Protein AF-A0A8T6EK63-F1 (afdb_monomer_lite)

Foldseek 3Di:
DLLVLLCLLLCQLAVVPDPDCSLVVSVVVSCVVQVVVQKDFQDDPVRSVVLSVCSNVVVQDSVNSSVVSVVGIDGHPPPPPPDPVPPPPPPDPDDDDDDDDDDDDDDDDDDDDDDDDDDDDDDDD

Structure (mmCIF, N/CA/C/O backbone):
data_AF-A0A8T6EK63-F1
#
_entry.id   AF-A0A8T6EK63-F1
#
loop_
_atom_site.group_PDB
_atom_site.id
_atom_site.type_symbol
_atom_site.label_atom_id
_atom_site.label_alt_id
_atom_site.label_comp_id
_atom_site.label_asym_id
_atom_site.label_entity_id
_atom_site.label_seq_id
_atom_site.pdbx_PDB_ins_code
_atom_site.Cartn_x
_atom_site.Cartn_y
_atom_site.Cartn_z
_atom_site.occupancy
_atom_site.B_iso_or_equiv
_atom_site.auth_seq_id
_atom_site.auth_comp_id
_atom_site.auth_asym_id
_atom_site.auth_atom_id
_atom_site.pdbx_PDB_model_num
ATOM 1 N N . MET A 1 1 ? -12.609 0.024 -1.777 1.00 88.75 1 MET A N 1
ATOM 2 C CA . MET A 1 1 ? -11.531 0.658 -0.989 1.00 88.75 1 MET A CA 1
ATOM 3 C C . MET A 1 1 ? -10.233 -0.141 -1.031 1.00 88.75 1 MET A C 1
ATOM 5 O O . MET A 1 1 ? -9.265 0.346 -1.600 1.00 88.75 1 MET A O 1
ATOM 9 N N . PHE A 1 2 ? -10.198 -1.368 -0.499 1.00 93.25 2 PHE A N 1
ATOM 10 C CA . PHE A 1 2 ? -8.983 -2.205 -0.485 1.00 93.25 2 PHE A CA 1
ATOM 11 C C . PHE A 1 2 ? -8.427 -2.470 -1.892 1.00 93.25 2 PHE A C 1
ATOM 13 O O . PHE A 1 2 ? -7.243 -2.269 -2.137 1.00 93.25 2 PHE A O 1
ATOM 20 N N . GLU A 1 3 ? -9.305 -2.804 -2.841 1.00 95.62 3 GLU A N 1
ATOM 21 C CA . GLU A 1 3 ? -8.952 -2.977 -4.258 1.00 95.62 3 GLU A CA 1
ATOM 22 C C . GLU A 1 3 ? -8.397 -1.702 -4.899 1.00 95.62 3 GLU A C 1
ATOM 24 O O . GLU A 1 3 ? -7.460 -1.768 -5.685 1.00 95.62 3 GLU A O 1
ATOM 29 N N . GLN A 1 4 ? -8.920 -0.529 -4.525 1.00 94.56 4 GLN A N 1
ATOM 30 C CA . GLN A 1 4 ? -8.432 0.757 -5.036 1.00 94.56 4 GLN A CA 1
ATOM 31 C C . GLN A 1 4 ? -7.017 1.046 -4.522 1.00 94.56 4 GLN A C 1
ATOM 33 O O . GLN A 1 4 ? -6.172 1.508 -5.283 1.00 94.56 4 GLN A O 1
ATOM 38 N N . CYS A 1 5 ? -6.742 0.731 -3.252 1.00 95.44 5 CYS A N 1
ATOM 39 C CA . CYS A 1 5 ? -5.399 0.844 -2.684 1.00 95.44 5 CYS A CA 1
ATOM 40 C C . CYS A 1 5 ? -4.430 -0.136 -3.359 1.00 95.44 5 CYS A C 1
ATOM 42 O O . CYS A 1 5 ? -3.335 0.262 -3.748 1.00 95.44 5 CYS A O 1
ATOM 44 N N . ALA A 1 6 ? -4.848 -1.391 -3.554 1.00 95.88 6 ALA A N 1
ATOM 45 C CA . ALA A 1 6 ? -4.044 -2.405 -4.229 1.00 95.88 6 ALA A CA 1
ATOM 46 C C . ALA A 1 6 ? -3.715 -2.013 -5.677 1.00 95.88 6 ALA A C 1
ATOM 48 O O . ALA A 1 6 ? -2.552 -2.068 -6.071 1.00 95.88 6 ALA A O 1
ATOM 49 N N . ALA A 1 7 ? -4.707 -1.545 -6.440 1.00 95.38 7 ALA A N 1
ATOM 50 C CA . ALA A 1 7 ? -4.523 -1.119 -7.827 1.00 95.38 7 ALA A CA 1
ATOM 51 C C . ALA A 1 7 ? -3.582 0.084 -7.936 1.00 95.38 7 ALA A C 1
ATOM 53 O O . ALA A 1 7 ? -2.711 0.115 -8.802 1.00 95.38 7 ALA A O 1
ATOM 54 N N . LEU A 1 8 ? -3.710 1.049 -7.021 1.00 94.50 8 LEU A N 1
ATOM 55 C CA . LEU A 1 8 ? -2.839 2.220 -6.975 1.00 94.50 8 LEU A CA 1
ATOM 56 C C . LEU A 1 8 ? -1.378 1.833 -6.706 1.00 94.50 8 LEU A C 1
ATOM 58 O O . LEU A 1 8 ? -0.477 2.314 -7.391 1.00 94.50 8 LEU A O 1
ATOM 62 N N . VAL A 1 9 ? -1.139 0.944 -5.738 1.00 94.00 9 VAL A N 1
ATOM 63 C CA . VAL A 1 9 ? 0.214 0.456 -5.433 1.00 94.00 9 VAL A CA 1
ATOM 64 C C . VAL A 1 9 ? 0.787 -0.332 -6.598 1.00 94.00 9 VAL A C 1
ATOM 66 O O . VAL A 1 9 ? 1.899 -0.041 -7.031 1.00 94.00 9 VAL A O 1
ATOM 69 N N . GLU A 1 10 ? 0.047 -1.309 -7.119 1.00 92.94 10 GLU A N 1
ATOM 70 C CA . GLU A 1 10 ? 0.517 -2.160 -8.211 1.00 92.94 10 GLU A CA 1
ATOM 71 C C . GLU A 1 10 ? 0.853 -1.326 -9.453 1.00 92.94 10 GLU A C 1
ATOM 73 O O . GLU A 1 10 ? 1.933 -1.484 -10.023 1.00 92.94 10 GLU A O 1
ATOM 78 N N . SER A 1 11 ? -0.013 -0.371 -9.809 1.00 92.00 11 SER A N 1
ATOM 79 C CA . SER A 1 11 ? 0.188 0.505 -10.962 1.00 92.00 11 SER A CA 1
ATOM 80 C C . SER A 1 11 ? 1.425 1.390 -10.829 1.00 92.00 11 SER A C 1
ATOM 82 O O . SER A 1 11 ? 2.096 1.630 -11.826 1.00 92.00 11 SER A O 1
ATOM 84 N N . ILE A 1 12 ? 1.742 1.898 -9.638 1.00 91.06 12 ILE A N 1
ATOM 85 C CA . ILE A 1 12 ? 2.882 2.811 -9.458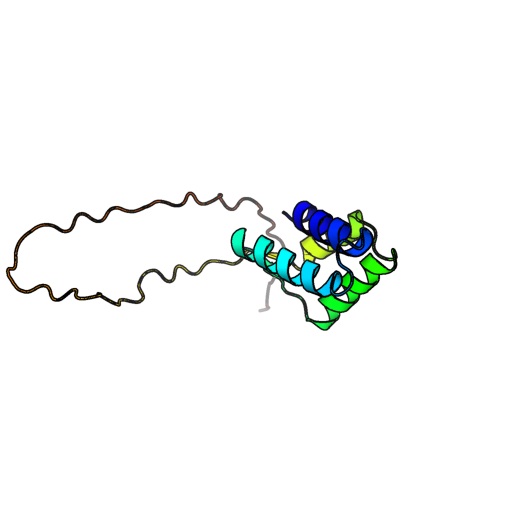 1.00 91.06 12 ILE A CA 1
ATOM 86 C C . ILE A 1 12 ? 4.184 2.035 -9.300 1.00 91.06 12 ILE A C 1
ATOM 88 O O . ILE A 1 12 ? 5.215 2.422 -9.848 1.00 91.06 12 ILE A O 1
ATOM 92 N N . VAL A 1 13 ? 4.143 0.939 -8.544 1.00 89.94 13 VAL A N 1
ATOM 93 C CA . VAL A 1 13 ? 5.336 0.165 -8.214 1.00 89.94 13 VAL A CA 1
ATOM 94 C C . VAL A 1 13 ? 5.796 -0.677 -9.402 1.00 89.94 13 VAL A C 1
ATOM 96 O O . VAL A 1 13 ? 6.997 -0.713 -9.652 1.00 89.94 13 VAL A O 1
ATOM 99 N N . ARG A 1 14 ? 4.884 -1.316 -10.154 1.00 84.25 14 ARG A N 1
ATOM 100 C CA . ARG A 1 14 ? 5.269 -2.177 -11.290 1.00 84.25 14 ARG A CA 1
ATOM 101 C C . ARG A 1 14 ? 5.492 -1.427 -12.594 1.00 84.25 14 ARG A C 1
ATOM 103 O O . ARG A 1 14 ? 6.307 -1.861 -13.396 1.00 84.25 14 ARG A O 1
ATOM 110 N N . ASN A 1 15 ? 4.785 -0.323 -12.826 1.00 83.31 15 ASN A N 1
ATOM 111 C CA . ASN A 1 15 ? 4.881 0.380 -14.107 1.00 83.31 15 ASN A CA 1
ATOM 112 C C . ASN A 1 15 ? 6.098 1.318 -14.198 1.00 83.31 15 ASN A C 1
ATOM 114 O O . ASN A 1 15 ? 6.287 1.955 -15.227 1.00 83.31 15 ASN A O 1
ATOM 118 N N . HIS A 1 16 ? 6.897 1.437 -13.126 1.00 75.19 16 HIS A N 1
ATOM 119 C CA . HIS A 1 16 ? 8.094 2.287 -13.064 1.00 75.19 16 HIS A CA 1
ATOM 120 C C . HIS A 1 16 ? 7.870 3.707 -13.620 1.00 75.19 16 HIS A C 1
ATOM 122 O O . HIS A 1 16 ? 8.680 4.226 -14.383 1.00 75.19 16 HIS A O 1
ATOM 128 N N . GLY A 1 17 ? 6.760 4.349 -13.233 1.00 75.88 17 GLY A N 1
ATOM 129 C CA . GLY A 1 17 ? 6.356 5.651 -13.783 1.00 75.88 17 GLY A CA 1
ATOM 130 C C . GLY A 1 17 ? 7.314 6.809 -13.472 1.00 75.88 17 GLY A C 1
ATOM 131 O O . GLY A 1 17 ? 7.236 7.853 -14.115 1.00 75.88 17 GLY A O 1
ATOM 132 N N . PHE A 1 18 ? 8.222 6.634 -12.508 1.00 85.06 18 PHE A N 1
ATOM 133 C CA . PHE A 1 18 ? 9.244 7.610 -12.133 1.00 85.06 18 PHE A CA 1
ATOM 134 C C . PHE A 1 18 ? 10.654 7.024 -12.252 1.00 85.06 18 PHE A C 1
ATOM 136 O O . PHE A 1 18 ? 10.865 5.837 -11.987 1.00 85.06 18 PHE A O 1
ATOM 143 N N . ALA A 1 19 ? 11.625 7.895 -12.562 1.00 83.81 19 ALA A N 1
ATOM 144 C CA . ALA A 1 19 ? 13.049 7.552 -12.632 1.00 83.81 19 ALA A CA 1
ATOM 145 C C . ALA A 1 19 ? 13.582 6.948 -11.317 1.00 83.81 19 ALA A C 1
ATOM 147 O O . ALA A 1 19 ? 14.370 6.009 -11.341 1.00 83.81 19 ALA A O 1
ATOM 148 N N . ASP A 1 20 ? 13.108 7.448 -10.173 1.00 82.75 20 ASP A N 1
ATOM 149 C CA . ASP A 1 20 ? 13.292 6.844 -8.853 1.00 82.75 20 ASP A CA 1
ATOM 150 C C . ASP A 1 20 ? 12.098 7.204 -7.949 1.00 82.75 20 ASP A C 1
ATOM 152 O O . ASP A 1 20 ? 11.306 8.099 -8.244 1.00 82.75 20 ASP A O 1
ATOM 156 N N . GLY A 1 21 ? 11.953 6.503 -6.826 1.00 85.62 21 GLY A N 1
ATOM 157 C CA . GLY A 1 21 ? 11.012 6.856 -5.771 1.00 85.62 21 GLY A CA 1
ATOM 158 C C . GLY A 1 21 ? 9.638 6.208 -5.896 1.00 85.62 21 GLY A C 1
ATOM 159 O O . GLY A 1 21 ? 8.803 6.459 -5.034 1.00 85.62 21 GLY A O 1
ATOM 160 N N . ASN A 1 22 ? 9.418 5.313 -6.865 1.00 89.69 22 ASN A N 1
ATOM 161 C CA . ASN A 1 22 ? 8.129 4.638 -7.098 1.00 89.69 22 ASN A CA 1
ATOM 162 C C . ASN A 1 22 ? 7.492 4.088 -5.803 1.00 89.69 22 ASN A C 1
ATOM 164 O O . ASN A 1 22 ? 6.324 4.340 -5.519 1.00 89.69 22 ASN A O 1
ATOM 168 N N . LYS A 1 23 ? 8.287 3.426 -4.950 1.00 87.88 23 LYS A N 1
ATOM 169 C CA . LYS A 1 23 ? 7.831 2.898 -3.649 1.00 87.88 23 LYS A CA 1
ATOM 170 C C . LYS A 1 23 ? 7.394 4.002 -2.676 1.00 87.88 23 LYS A C 1
ATOM 172 O O . LYS A 1 23 ? 6.355 3.875 -2.039 1.00 87.88 23 LYS A O 1
ATOM 177 N N . ARG A 1 24 ? 8.162 5.094 -2.574 1.00 90.88 24 ARG A N 1
ATOM 178 C CA . ARG A 1 24 ? 7.847 6.237 -1.694 1.00 90.88 24 ARG A CA 1
ATOM 179 C C . ARG A 1 24 ? 6.571 6.936 -2.159 1.00 90.88 24 ARG A C 1
ATOM 181 O O . ARG A 1 24 ? 5.688 7.204 -1.350 1.00 90.88 24 ARG A O 1
ATOM 188 N N . THR A 1 25 ? 6.450 7.155 -3.464 1.00 92.25 25 THR A N 1
ATOM 189 C CA . THR A 1 25 ? 5.268 7.763 -4.079 1.00 92.25 25 THR A CA 1
ATOM 190 C C . THR A 1 25 ? 4.019 6.909 -3.867 1.00 92.25 25 THR A C 1
ATOM 192 O O . THR A 1 25 ? 2.983 7.441 -3.473 1.00 92.25 25 THR A O 1
ATOM 195 N N . ALA A 1 26 ? 4.120 5.586 -4.036 1.00 93.00 26 ALA A N 1
ATOM 196 C CA . ALA A 1 26 ? 3.012 4.667 -3.781 1.00 93.00 26 ALA A CA 1
ATOM 197 C C . ALA A 1 26 ? 2.521 4.741 -2.324 1.00 93.00 26 ALA A C 1
ATOM 199 O O . ALA A 1 26 ? 1.320 4.866 -2.092 1.00 93.00 26 ALA A O 1
ATOM 200 N N . VAL A 1 27 ? 3.435 4.742 -1.345 1.00 92.88 27 VAL A N 1
ATOM 201 C CA . VAL A 1 27 ? 3.086 4.859 0.084 1.00 92.88 27 VAL A CA 1
ATOM 202 C C . VAL A 1 27 ? 2.357 6.174 0.377 1.00 92.88 27 VAL A C 1
ATOM 204 O O . VAL A 1 27 ? 1.324 6.164 1.045 1.00 92.88 27 VAL A O 1
ATOM 207 N N . ILE A 1 28 ? 2.855 7.299 -0.147 1.00 93.62 28 ILE A N 1
ATOM 208 C CA . ILE A 1 28 ? 2.237 8.618 0.058 1.00 93.62 28 ILE A CA 1
ATOM 209 C C . ILE A 1 28 ? 0.822 8.650 -0.528 1.00 93.62 28 ILE A C 1
ATOM 211 O O . ILE A 1 28 ? -0.117 9.085 0.138 1.00 93.62 28 ILE A O 1
ATOM 215 N N . LEU A 1 29 ? 0.651 8.169 -1.759 1.00 94.19 29 LEU A N 1
ATOM 216 C CA . LEU A 1 29 ? -0.640 8.196 -2.442 1.00 94.19 29 LEU A CA 1
ATOM 217 C C . LEU A 1 29 ? -1.674 7.292 -1.772 1.00 94.19 29 LEU A C 1
ATOM 219 O O . LEU A 1 29 ? -2.820 7.708 -1.601 1.00 94.19 29 LEU A O 1
ATOM 223 N N . VAL A 1 30 ? -1.266 6.103 -1.325 1.00 94.56 30 VAL A N 1
ATOM 224 C CA . VAL A 1 30 ? -2.120 5.234 -0.508 1.00 94.56 30 VAL A CA 1
ATOM 225 C C . VAL A 1 30 ? -2.510 5.934 0.787 1.00 94.56 30 VAL A C 1
ATOM 227 O O . VAL A 1 30 ? -3.693 5.967 1.103 1.00 94.56 30 VAL A O 1
ATOM 230 N N . GLY A 1 31 ? -1.562 6.549 1.498 1.00 92.31 31 GLY A N 1
ATOM 231 C CA . GLY A 1 31 ? -1.851 7.271 2.739 1.00 92.31 31 GLY A CA 1
ATOM 232 C C . GLY A 1 31 ? -2.851 8.418 2.551 1.00 92.31 31 GLY A C 1
ATOM 233 O O . GLY A 1 31 ? -3.730 8.625 3.388 1.00 92.31 31 GLY A O 1
ATOM 234 N N . ILE A 1 32 ? -2.768 9.142 1.430 1.00 93.81 32 ILE A N 1
ATOM 235 C CA . ILE A 1 32 ? -3.740 10.187 1.075 1.00 93.81 32 ILE A CA 1
ATOM 236 C C . ILE A 1 32 ? -5.110 9.570 0.769 1.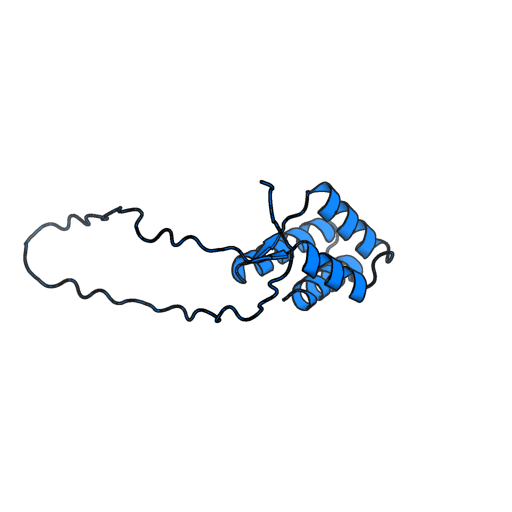00 93.81 32 ILE A C 1
ATOM 238 O O . ILE A 1 32 ? -6.122 10.050 1.284 1.00 93.81 32 ILE A O 1
ATOM 242 N N . LEU A 1 33 ? -5.156 8.513 -0.049 1.00 93.12 33 LEU A N 1
ATOM 243 C CA . LEU A 1 33 ? -6.394 7.827 -0.425 1.00 93.12 33 LEU A CA 1
ATOM 244 C C . LEU A 1 33 ? -7.129 7.283 0.807 1.00 93.12 33 LEU A C 1
ATOM 246 O O . LEU A 1 33 ? -8.332 7.510 0.956 1.00 93.12 33 LEU A O 1
ATOM 250 N N . THR A 1 34 ? -6.411 6.603 1.702 1.00 92.12 34 THR A N 1
ATOM 251 C CA . THR A 1 34 ? -6.977 6.011 2.920 1.00 92.12 34 THR A CA 1
ATOM 252 C C . THR A 1 34 ? -7.492 7.088 3.855 1.00 92.12 34 THR A C 1
ATOM 254 O O . THR A 1 34 ? -8.655 7.033 4.249 1.00 92.12 34 THR A O 1
ATOM 257 N N . LYS A 1 35 ? -6.695 8.133 4.107 1.00 90.50 35 LYS A N 1
ATOM 258 C CA . LYS A 1 35 ? -7.088 9.242 4.982 1.00 90.50 35 LYS A CA 1
ATOM 259 C C . LYS A 1 35 ? -8.331 9.970 4.470 1.00 90.50 35 LYS A C 1
ATOM 261 O O . LYS A 1 35 ? -9.236 10.253 5.247 1.00 90.50 35 LYS A O 1
ATOM 266 N N . ARG A 1 36 ? -8.414 10.242 3.162 1.00 90.94 36 ARG A N 1
ATOM 267 C CA . ARG A 1 36 ? -9.598 10.879 2.550 1.00 90.94 36 ARG A CA 1
ATOM 268 C C . ARG A 1 36 ? -10.850 10.011 2.604 1.00 90.94 36 ARG A C 1
ATOM 270 O O . ARG A 1 36 ? -11.949 10.547 2.539 1.00 90.94 36 ARG A O 1
ATOM 277 N N . SER A 1 37 ? -10.675 8.700 2.703 1.00 90.75 37 SER A N 1
ATOM 278 C CA . SER A 1 37 ? -11.774 7.738 2.760 1.00 90.75 37 SER A CA 1
ATOM 279 C C . SER A 1 37 ? -12.150 7.354 4.194 1.00 90.75 37 SER A C 1
ATOM 281 O O . SER A 1 37 ? -12.974 6.465 4.366 1.00 90.75 37 SER A O 1
ATOM 283 N N . GLY A 1 38 ? -11.547 7.987 5.209 1.00 90.38 38 GLY A N 1
ATOM 284 C CA . GLY A 1 38 ? -11.820 7.698 6.619 1.00 90.38 38 GLY A CA 1
ATOM 285 C C . GLY A 1 38 ? -11.127 6.444 7.155 1.00 90.38 38 GLY A C 1
ATOM 286 O O . GLY A 1 38 ? -11.595 5.872 8.127 1.00 90.38 38 GLY A O 1
ATOM 287 N N . TYR A 1 39 ? -10.024 5.998 6.548 1.00 91.88 39 TYR A N 1
ATOM 288 C CA . TYR A 1 39 ? -9.258 4.829 6.995 1.00 91.88 39 TYR A CA 1
ATOM 289 C C . TYR A 1 39 ? -7.857 5.211 7.480 1.00 91.88 39 TYR A C 1
ATOM 291 O O . TYR A 1 39 ? -7.192 6.079 6.905 1.00 91.88 39 TYR A O 1
ATOM 299 N N . SER A 1 40 ? -7.370 4.500 8.495 1.00 91.12 40 SER A N 1
ATOM 300 C CA . SER A 1 40 ? -5.973 4.507 8.930 1.00 91.12 40 SER A CA 1
ATOM 301 C C . SER A 1 40 ? -5.293 3.197 8.557 1.00 91.12 40 SER A C 1
ATOM 303 O O . SER A 1 40 ? -5.917 2.141 8.485 1.00 91.12 40 SER A O 1
ATOM 305 N N . ILE A 1 41 ? -3.987 3.273 8.317 1.00 92.44 41 ILE A N 1
ATOM 306 C CA . ILE A 1 41 ? -3.145 2.097 8.112 1.00 92.44 41 ILE A CA 1
ATOM 307 C C . ILE A 1 41 ? -2.584 1.702 9.478 1.00 92.44 41 ILE A C 1
ATOM 30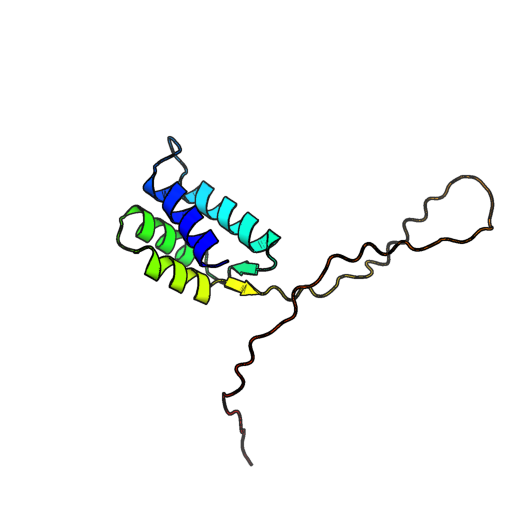9 O O . ILE A 1 41 ? -1.794 2.442 10.060 1.00 92.44 41 ILE A O 1
ATOM 313 N N . ASN A 1 42 ? -2.991 0.543 9.985 1.00 94.44 42 ASN A N 1
ATOM 314 C CA . ASN A 1 42 ? -2.453 -0.081 11.186 1.00 94.44 42 ASN A CA 1
ATOM 315 C C . ASN A 1 42 ? -1.391 -1.123 10.799 1.00 94.44 42 ASN A C 1
ATOM 317 O O . ASN A 1 42 ? -1.643 -2.328 10.777 1.00 94.44 42 ASN A O 1
ATOM 321 N N . ALA A 1 43 ? -0.210 -0.639 10.416 1.00 93.19 43 ALA A N 1
ATOM 322 C CA . ALA A 1 43 ? 0.956 -1.458 10.102 1.00 93.19 43 ALA A CA 1
ATOM 323 C C . ALA A 1 43 ? 2.237 -0.691 10.444 1.00 93.19 43 ALA A C 1
ATOM 325 O O . ALA A 1 43 ? 2.268 0.536 10.350 1.00 93.19 43 ALA A O 1
ATOM 326 N N . SER A 1 44 ? 3.302 -1.406 10.816 1.00 94.19 44 SER A N 1
ATOM 327 C CA . SER A 1 44 ? 4.607 -0.778 11.032 1.00 94.19 44 SER A CA 1
ATOM 328 C C . SER A 1 44 ? 5.224 -0.318 9.706 1.00 94.19 44 SER A C 1
ATOM 330 O O . SER A 1 44 ? 4.899 -0.838 8.633 1.00 94.19 44 SER A O 1
ATOM 332 N N . ASN A 1 45 ? 6.155 0.634 9.772 1.00 91.38 45 ASN A N 1
ATOM 333 C CA . ASN A 1 45 ? 6.867 1.115 8.587 1.00 91.38 45 ASN A CA 1
ATOM 334 C C . ASN A 1 45 ? 7.630 -0.020 7.887 1.00 91.38 45 ASN A C 1
ATOM 336 O O . ASN A 1 45 ? 7.680 -0.073 6.658 1.00 91.38 45 ASN A O 1
ATOM 340 N N . GLU A 1 46 ? 8.174 -0.959 8.659 1.00 93.81 46 GLU A N 1
ATOM 341 C CA . GLU A 1 46 ? 8.874 -2.145 8.167 1.00 93.81 46 GLU A CA 1
ATOM 342 C C . GLU A 1 46 ? 7.914 -3.058 7.402 1.00 93.81 46 GLU A C 1
ATOM 344 O O . GLU A 1 46 ? 8.242 -3.501 6.303 1.00 93.81 46 GLU A O 1
ATOM 349 N N . ALA A 1 47 ? 6.706 -3.284 7.929 1.00 93.62 47 ALA A N 1
ATOM 350 C CA . ALA A 1 47 ? 5.685 -4.093 7.268 1.00 93.62 47 ALA A CA 1
ATOM 351 C C . ALA A 1 47 ? 5.212 -3.457 5.950 1.00 93.62 47 ALA A C 1
ATOM 353 O O . ALA A 1 47 ? 5.058 -4.151 4.943 1.00 93.62 47 ALA A O 1
ATOM 354 N N . VAL A 1 48 ? 5.029 -2.132 5.930 1.00 94.06 48 VAL A N 1
ATOM 355 C CA . VAL A 1 48 ? 4.696 -1.387 4.706 1.00 94.06 48 VAL A CA 1
ATOM 356 C C . VAL A 1 48 ? 5.837 -1.486 3.692 1.00 94.06 48 VAL A C 1
ATOM 358 O O . VAL A 1 48 ? 5.597 -1.788 2.525 1.00 94.06 48 VAL A O 1
ATOM 361 N N . SER A 1 49 ? 7.084 -1.287 4.125 1.00 92.69 49 SER A N 1
ATOM 362 C CA . SER A 1 49 ? 8.266 -1.380 3.261 1.00 92.69 49 SER A CA 1
ATOM 363 C C . SER A 1 49 ? 8.434 -2.781 2.662 1.00 92.69 49 SER A C 1
ATOM 365 O O . SER A 1 49 ? 8.628 -2.918 1.451 1.00 92.69 49 SER A O 1
ATOM 367 N N . ALA A 1 50 ? 8.277 -3.825 3.481 1.00 94.50 50 ALA A N 1
ATOM 368 C CA . ALA A 1 50 ? 8.323 -5.218 3.047 1.00 94.50 50 ALA A CA 1
ATOM 369 C C . ALA A 1 50 ? 7.217 -5.535 2.030 1.00 94.50 50 ALA A C 1
ATOM 371 O O . ALA A 1 50 ? 7.486 -6.174 1.014 1.00 94.50 50 ALA A O 1
ATOM 372 N N . CYS A 1 51 ? 6.000 -5.027 2.250 1.00 94.25 51 CYS A N 1
ATOM 373 C CA . CYS A 1 51 ? 4.903 -5.146 1.293 1.00 94.25 51 CYS A CA 1
ATOM 374 C C . CYS A 1 51 ? 5.260 -4.490 -0.054 1.00 94.25 51 CYS A C 1
ATOM 376 O O . CYS A 1 51 ? 5.185 -5.136 -1.098 1.00 94.25 51 CYS A O 1
ATOM 378 N N . MET A 1 52 ? 5.751 -3.246 -0.046 1.00 93.50 52 MET A N 1
ATOM 379 C CA . MET A 1 52 ? 6.149 -2.542 -1.274 1.00 93.50 52 MET A CA 1
ATOM 380 C C . MET A 1 52 ? 7.277 -3.262 -2.023 1.00 93.50 52 MET A C 1
ATOM 382 O O . MET A 1 52 ? 7.272 -3.315 -3.254 1.00 93.50 52 MET A O 1
ATOM 386 N N . LEU A 1 53 ? 8.240 -3.835 -1.298 1.00 92.69 53 LEU A N 1
ATOM 387 C CA . LEU A 1 53 ? 9.309 -4.641 -1.885 1.00 92.69 53 LEU A CA 1
ATOM 388 C C . LEU A 1 53 ? 8.777 -5.953 -2.482 1.00 92.69 53 LEU A C 1
ATOM 390 O O . LEU A 1 53 ? 9.179 -6.331 -3.583 1.00 92.69 53 LEU A O 1
ATOM 394 N N . GLY A 1 54 ? 7.851 -6.623 -1.795 1.00 93.94 54 GLY A N 1
ATOM 395 C CA . GLY A 1 54 ? 7.180 -7.827 -2.284 1.00 93.94 54 GLY A CA 1
ATOM 396 C C . GLY A 1 54 ? 6.376 -7.580 -3.562 1.00 93.94 54 GLY A C 1
ATOM 397 O O . GLY A 1 54 ? 6.418 -8.388 -4.485 1.00 93.94 54 GLY A O 1
ATOM 398 N N . VAL A 1 55 ? 5.710 -6.427 -3.671 1.00 93.44 55 VAL A N 1
ATOM 399 C CA . VAL A 1 55 ? 5.011 -6.026 -4.904 1.00 93.44 55 VAL A CA 1
ATOM 400 C C . VAL A 1 55 ? 6.002 -5.715 -6.029 1.00 93.44 55 VAL A C 1
ATOM 402 O O . VAL A 1 55 ? 5.797 -6.165 -7.156 1.00 93.44 55 VAL A O 1
ATOM 405 N N . ALA A 1 56 ? 7.085 -4.989 -5.732 1.00 91.25 56 ALA A N 1
ATOM 406 C CA . ALA A 1 56 ? 8.112 -4.627 -6.715 1.00 91.25 56 ALA A CA 1
ATOM 407 C C . ALA A 1 56 ? 8.860 -5.843 -7.282 1.00 91.25 56 ALA A C 1
ATOM 409 O O . ALA A 1 56 ? 9.238 -5.847 -8.446 1.00 91.25 56 ALA A O 1
ATOM 410 N N . SER A 1 57 ? 9.061 -6.872 -6.460 1.00 92.62 57 SER A N 1
ATOM 411 C CA . SER A 1 57 ? 9.696 -8.136 -6.856 1.00 92.62 57 SER A CA 1
ATOM 412 C C . SER A 1 57 ? 8.729 -9.135 -7.497 1.00 92.62 57 SER A C 1
ATOM 414 O O . SER A 1 57 ? 9.158 -10.200 -7.929 1.00 92.62 57 SER A O 1
ATOM 416 N N . GLY A 1 58 ? 7.428 -8.825 -7.546 1.00 92.19 58 GLY A N 1
ATOM 417 C CA . GLY A 1 58 ? 6.402 -9.731 -8.066 1.00 92.19 58 GLY A CA 1
ATOM 418 C C . GLY A 1 58 ? 6.047 -10.900 -7.138 1.00 92.19 58 GLY A C 1
ATOM 419 O O . GLY A 1 58 ? 5.253 -11.749 -7.529 1.00 92.19 58 GLY A O 1
ATOM 420 N N . MET A 1 59 ? 6.582 -10.942 -5.913 1.00 93.69 59 MET A N 1
ATOM 421 C CA . MET A 1 59 ? 6.271 -11.981 -4.921 1.00 93.69 59 MET A CA 1
ATOM 422 C C . MET A 1 59 ? 4.860 -11.849 -4.334 1.00 93.69 59 MET A C 1
ATOM 424 O O . MET A 1 59 ? 4.293 -12.836 -3.876 1.00 93.69 59 MET A O 1
ATOM 428 N N . ILE A 1 60 ? 4.296 -10.638 -4.330 1.00 94.44 60 ILE A N 1
ATOM 429 C CA . ILE A 1 60 ? 2.926 -10.377 -3.875 1.00 94.44 60 ILE A CA 1
ATOM 430 C C . ILE A 1 60 ? 2.034 -10.176 -5.101 1.00 94.44 60 ILE A C 1
ATOM 432 O O . ILE A 1 60 ? 2.186 -9.201 -5.850 1.00 94.44 60 ILE A O 1
ATOM 436 N N . ALA A 1 61 ? 1.085 -11.093 -5.298 1.00 94.75 61 ALA A N 1
ATOM 437 C CA . ALA A 1 61 ? 0.073 -10.965 -6.335 1.00 94.75 61 ALA A CA 1
ATOM 438 C C . ALA A 1 61 ? -0.984 -9.921 -5.944 1.00 94.75 61 ALA A C 1
ATOM 440 O O . ALA A 1 61 ? -1.182 -9.610 -4.770 1.00 94.75 61 ALA A O 1
ATOM 441 N N . PHE A 1 62 ? -1.720 -9.407 -6.933 1.00 94.56 62 PHE A N 1
ATOM 442 C CA . PHE A 1 62 ? -2.769 -8.408 -6.705 1.00 94.56 62 PHE A CA 1
ATOM 443 C C . PHE A 1 62 ? -3.783 -8.845 -5.637 1.00 94.56 62 PHE A C 1
ATOM 445 O O . PHE A 1 62 ? -4.108 -8.084 -4.730 1.00 94.56 62 PHE A O 1
ATOM 452 N N . LYS A 1 63 ? -4.250 -10.098 -5.710 1.00 96.44 63 LYS A N 1
ATOM 453 C CA . LYS A 1 63 ? -5.221 -10.648 -4.751 1.00 96.44 63 LYS A CA 1
ATOM 454 C C . LYS A 1 63 ? -4.678 -10.638 -3.321 1.00 96.44 63 LYS A C 1
ATOM 456 O O . LYS A 1 63 ? -5.392 -10.242 -2.404 1.00 96.44 63 LYS A O 1
ATOM 461 N N . ASP A 1 64 ? -3.412 -10.999 -3.141 1.00 96.38 64 ASP A N 1
ATOM 462 C CA . ASP A 1 64 ? -2.762 -11.003 -1.828 1.00 96.38 64 ASP A CA 1
ATOM 463 C C . ASP A 1 64 ? -2.559 -9.584 -1.300 1.00 96.38 64 ASP A C 1
ATOM 465 O O . ASP A 1 64 ? -2.716 -9.335 -0.106 1.00 96.38 64 ASP A O 1
ATOM 469 N N . LEU A 1 65 ? -2.291 -8.629 -2.193 1.00 95.88 65 LEU A N 1
ATOM 470 C CA . LEU A 1 65 ? -2.203 -7.215 -1.847 1.00 95.88 65 LEU A CA 1
ATOM 471 C C . LEU A 1 65 ? -3.554 -6.660 -1.369 1.00 95.88 65 LEU A C 1
ATOM 473 O O . LEU A 1 65 ? -3.599 -5.917 -0.388 1.00 95.88 65 LEU A O 1
ATOM 477 N N . VAL A 1 66 ? -4.666 -7.056 -1.998 1.00 97.25 66 VAL A N 1
ATOM 478 C CA . VAL A 1 66 ? -6.021 -6.713 -1.528 1.00 97.25 66 VAL A CA 1
ATOM 479 C C . VAL A 1 66 ? -6.276 -7.293 -0.137 1.00 97.25 66 VAL A C 1
ATOM 481 O O . VAL A 1 66 ? -6.761 -6.581 0.745 1.00 97.25 66 VAL A O 1
ATOM 484 N N . VAL A 1 67 ? -5.910 -8.560 0.088 1.00 97.00 67 VAL A N 1
ATOM 485 C CA . VAL A 1 67 ? -6.032 -9.211 1.403 1.00 97.00 67 VAL A CA 1
ATOM 486 C C . VAL A 1 67 ? -5.168 -8.505 2.449 1.00 97.00 67 VAL A C 1
ATOM 488 O O . VAL A 1 67 ? -5.618 -8.309 3.578 1.00 97.00 67 VAL A O 1
ATOM 491 N N . TRP A 1 68 ? -3.958 -8.081 2.085 1.00 96.00 68 TRP A N 1
ATOM 492 C CA . TRP A 1 68 ? -3.083 -7.307 2.960 1.00 96.00 68 TRP A CA 1
ATOM 493 C C . TRP A 1 68 ? -3.736 -5.981 3.359 1.00 96.00 68 TRP A C 1
ATOM 495 O O . TRP A 1 68 ? -3.854 -5.703 4.553 1.00 96.00 68 TRP A O 1
ATOM 505 N N . PHE A 1 69 ? -4.261 -5.219 2.392 1.00 95.69 69 PHE A N 1
ATOM 506 C CA . PHE A 1 69 ? -4.985 -3.974 2.661 1.00 95.69 69 PHE A CA 1
ATOM 507 C C . PHE A 1 69 ? -6.217 -4.177 3.542 1.00 95.69 69 PHE A C 1
ATOM 509 O O . PHE A 1 69 ? -6.452 -3.374 4.438 1.00 95.69 69 PHE A O 1
ATOM 516 N N . ASN A 1 70 ? -6.968 -5.259 3.345 1.00 95.19 70 ASN A N 1
ATOM 517 C CA . ASN A 1 70 ? -8.115 -5.587 4.191 1.00 95.19 70 ASN A CA 1
ATOM 518 C C . ASN A 1 70 ? -7.723 -5.842 5.661 1.00 95.19 70 ASN A C 1
ATOM 520 O O . ASN A 1 70 ? -8.514 -5.597 6.562 1.00 95.19 70 ASN A O 1
ATOM 524 N N . ARG A 1 71 ? -6.500 -6.321 5.923 1.00 94.62 71 ARG A N 1
ATOM 525 C CA . ARG A 1 71 ? -6.004 -6.552 7.291 1.00 94.62 71 ARG A CA 1
ATOM 526 C C . ARG A 1 71 ? -5.474 -5.278 7.942 1.00 94.62 71 ARG A C 1
ATOM 528 O O . ARG A 1 71 ? -5.709 -5.056 9.127 1.00 94.62 71 ARG A O 1
ATOM 535 N N . VAL A 1 72 ? -4.730 -4.469 7.186 1.00 94.62 72 VAL A N 1
ATOM 536 C CA . VAL A 1 72 ? -4.039 -3.296 7.743 1.00 94.62 72 VAL A CA 1
ATOM 537 C C . VAL A 1 72 ? -4.916 -2.052 7.787 1.00 94.62 72 VAL A C 1
ATOM 539 O O . VAL A 1 72 ? -4.658 -1.176 8.605 1.00 94.62 72 VAL A O 1
ATOM 542 N N . LEU A 1 73 ? -5.931 -1.932 6.927 1.00 93.88 73 LEU A N 1
ATOM 543 C CA . LEU A 1 73 ? -6.826 -0.779 6.959 1.00 93.88 73 LEU A CA 1
ATOM 544 C C . LEU A 1 73 ? -7.865 -0.940 8.061 1.00 93.88 73 LEU A C 1
ATOM 546 O O . LEU A 1 73 ? -8.593 -1.926 8.116 1.00 93.88 73 LEU A O 1
ATOM 550 N N . GLN A 1 74 ? -7.945 0.074 8.909 1.00 91.44 74 GLN A N 1
ATOM 551 C CA . GLN A 1 74 ? -8.938 0.194 9.965 1.00 91.44 74 GLN A CA 1
ATOM 552 C C . GLN A 1 74 ? -9.752 1.457 9.710 1.00 91.44 74 GLN A C 1
ATOM 554 O O . GLN A 1 74 ? -9.205 2.486 9.307 1.00 91.44 74 GLN A O 1
ATOM 559 N N . GLU A 1 75 ? -11.064 1.378 9.896 1.00 88.38 75 GLU A N 1
ATOM 560 C CA . GLU A 1 75 ? -11.916 2.560 9.821 1.00 88.38 75 GLU A CA 1
ATOM 561 C C . GLU A 1 75 ? -11.546 3.501 10.970 1.00 88.38 75 GLU A C 1
ATOM 563 O O . GLU A 1 75 ? -11.473 3.101 12.135 1.00 88.38 75 GLU A O 1
ATOM 568 N N . GLN A 1 76 ? -11.257 4.757 10.645 1.00 80.75 76 GLN A N 1
ATOM 569 C CA . GLN A 1 76 ? -11.068 5.775 11.659 1.00 80.75 76 GLN A CA 1
ATOM 570 C C . GLN A 1 76 ? -12.438 6.155 12.193 1.00 80.75 76 GLN A C 1
ATOM 572 O O . GLN A 1 76 ? -13.232 6.792 11.503 1.00 80.75 76 GLN A O 1
ATOM 577 N N . GLN A 1 77 ? -12.685 5.830 13.460 1.00 57.94 77 GLN A N 1
ATOM 578 C CA . GLN A 1 77 ? -13.707 6.534 14.214 1.00 57.94 77 GLN A CA 1
ATOM 579 C C . GLN A 1 77 ? -13.263 7.990 14.302 1.00 57.94 77 GLN A C 1
ATOM 581 O O . GLN A 1 77 ? -12.336 8.339 15.039 1.00 57.94 77 GLN A O 1
ATOM 586 N N . VAL A 1 78 ? -13.891 8.843 13.501 1.00 55.12 78 VAL A N 1
ATOM 587 C CA . VAL A 1 78 ? -13.809 10.278 13.710 1.00 55.12 78 VAL A CA 1
ATOM 588 C C . VAL A 1 78 ? -14.535 10.520 15.025 1.00 55.12 78 VAL A C 1
ATOM 590 O O . VAL A 1 78 ? -15.757 10.617 15.059 1.00 55.12 78 VAL A O 1
ATOM 593 N N . ILE A 1 79 ? -13.787 10.571 16.130 1.00 49.66 79 ILE A N 1
ATOM 594 C CA . ILE A 1 79 ? -14.248 11.319 17.294 1.00 49.66 79 ILE A CA 1
ATOM 595 C C . ILE A 1 79 ? -14.471 12.715 16.733 1.00 49.66 79 ILE A C 1
ATOM 597 O O . ILE A 1 79 ? -13.504 13.381 16.348 1.00 49.66 79 ILE A O 1
ATOM 601 N N . GLU A 1 80 ? -15.736 13.108 16.592 1.00 49.38 80 GLU A N 1
ATOM 602 C CA . GLU A 1 80 ? -16.106 14.492 16.364 1.00 49.38 80 GLU A CA 1
ATOM 603 C C . GLU A 1 80 ? -15.356 15.313 17.408 1.00 49.38 80 GLU A C 1
ATOM 605 O O . GLU A 1 80 ? -15.755 15.430 18.561 1.00 49.38 80 GLU A O 1
ATOM 610 N N . ARG A 1 81 ? -14.256 15.935 16.991 1.00 42.22 81 ARG A N 1
ATOM 611 C CA . ARG A 1 81 ? -13.842 17.199 17.575 1.00 42.22 81 ARG A CA 1
ATOM 612 C C . ARG A 1 81 ? -14.785 18.262 17.023 1.00 42.22 81 ARG A C 1
ATOM 614 O O . ARG A 1 81 ? -14.359 19.191 16.346 1.00 42.22 81 ARG A O 1
ATOM 621 N N . LEU A 1 82 ? -16.085 18.097 17.269 1.00 48.41 82 LEU A N 1
ATOM 622 C CA . LEU A 1 82 ? -16.941 19.259 17.377 1.00 48.41 82 LEU A CA 1
ATOM 623 C C . LEU A 1 82 ? -16.516 19.969 18.659 1.00 48.41 82 LEU A C 1
ATOM 625 O O . LEU A 1 82 ? -16.367 19.353 19.712 1.00 48.41 82 LEU A O 1
ATOM 629 N N . SER A 1 83 ? -16.313 21.275 18.540 1.00 49.62 83 SER A N 1
ATOM 630 C CA . SER A 1 83 ? -15.958 22.204 19.612 1.00 49.62 83 SER A CA 1
ATOM 631 C C . SER A 1 83 ? -14.542 22.076 20.189 1.00 49.62 83 SER A C 1
ATOM 633 O O . SER A 1 83 ? -14.350 21.983 21.397 1.00 49.62 83 SER A O 1
ATOM 635 N N . ASP A 1 84 ? -13.518 22.330 19.368 1.00 43.38 84 ASP A N 1
ATOM 636 C CA . ASP A 1 84 ? -12.587 23.343 19.877 1.00 43.38 84 ASP A CA 1
ATOM 637 C C . ASP A 1 84 ? -13.434 24.612 19.993 1.00 43.38 84 ASP A C 1
ATOM 639 O O . ASP A 1 84 ? -13.730 25.255 18.986 1.00 43.38 84 ASP A O 1
ATOM 643 N N . GLY A 1 85 ? -13.898 24.911 21.209 1.00 44.56 85 GLY A N 1
ATOM 644 C CA . GLY A 1 85 ? -14.627 26.117 21.603 1.00 44.56 85 GLY A CA 1
ATOM 645 C C . GLY A 1 85 ? -13.811 27.397 21.416 1.00 44.56 85 GLY A C 1
ATOM 646 O O . GLY A 1 85 ? -13.831 28.288 22.256 1.00 44.56 85 GLY A O 1
ATOM 647 N N . ARG A 1 86 ? -13.077 27.505 20.309 1.00 36.81 86 ARG A N 1
ATOM 648 C CA . ARG A 1 86 ? -12.586 28.760 19.777 1.00 36.81 86 ARG A CA 1
ATOM 649 C C . ARG A 1 86 ? -13.775 29.448 19.131 1.00 36.81 86 ARG A C 1
ATOM 651 O O . ARG A 1 86 ? -13.979 29.381 17.922 1.00 36.81 86 ARG A O 1
ATOM 658 N N . SER A 1 87 ? -14.549 30.134 19.966 1.00 36.34 87 SER A N 1
ATOM 659 C CA . SER A 1 87 ? -15.186 31.370 19.541 1.00 36.34 87 SER A CA 1
ATOM 660 C C . SER A 1 87 ? -14.082 32.238 18.943 1.00 36.34 87 SER A C 1
ATOM 662 O O . SER A 1 87 ? -13.278 32.833 19.661 1.00 36.34 87 SER A O 1
ATOM 664 N N . VAL A 1 88 ? -13.983 32.268 17.617 1.00 44.16 88 VAL A N 1
ATOM 665 C CA . VAL A 1 88 ? -13.312 33.385 16.968 1.00 44.16 88 VAL A CA 1
ATOM 666 C C . VAL A 1 88 ? -14.265 34.554 17.171 1.00 44.16 88 VAL A C 1
ATOM 668 O O . VAL A 1 88 ? -15.193 34.753 16.390 1.00 44.16 88 VAL A O 1
ATOM 671 N N . GLU A 1 89 ? -14.087 35.279 18.277 1.00 38.59 89 GLU A N 1
ATOM 672 C CA . GLU A 1 89 ? -14.646 36.616 18.406 1.00 38.59 89 GLU A CA 1
ATOM 673 C C . GLU A 1 89 ? -13.992 37.466 17.319 1.00 38.59 89 GLU A C 1
ATOM 675 O O . GLU A 1 89 ? -12.885 37.986 17.467 1.00 38.59 89 GLU A O 1
ATOM 680 N N . ILE A 1 90 ? -14.670 37.584 16.182 1.00 44.22 90 ILE A N 1
ATOM 681 C CA . ILE A 1 90 ? -14.355 38.630 15.224 1.00 44.22 90 ILE A CA 1
ATOM 682 C C . ILE A 1 90 ? -14.863 39.918 15.865 1.00 44.22 90 ILE A C 1
ATOM 684 O O . ILE A 1 90 ? -16.032 40.277 15.731 1.00 44.22 90 ILE A O 1
ATOM 688 N N . ARG A 1 91 ? -13.993 40.607 16.608 1.00 33.28 91 ARG A N 1
ATOM 689 C CA . ARG A 1 91 ? -14.278 41.951 17.112 1.00 33.28 91 ARG A CA 1
ATOM 690 C C . ARG A 1 91 ? -14.236 42.932 15.939 1.00 33.28 91 ARG A C 1
ATOM 692 O O . ARG A 1 91 ? -13.228 43.589 15.694 1.00 33.28 91 ARG A O 1
ATOM 699 N N . GLY A 1 92 ? -15.336 42.999 15.196 1.00 43.72 92 GLY A N 1
ATOM 700 C CA . GLY A 1 92 ? -15.648 44.140 14.342 1.00 43.72 92 GLY A CA 1
ATOM 701 C C . GLY A 1 92 ? -16.029 45.348 15.209 1.00 43.72 92 GLY A C 1
ATOM 702 O O . GLY A 1 92 ? -16.578 45.166 16.301 1.00 43.72 92 GLY A O 1
ATOM 703 N N . PRO A 1 93 ? -15.721 46.585 14.789 1.00 37.72 93 PRO A N 1
ATOM 704 C CA . PRO A 1 93 ? -16.104 47.763 15.542 1.00 37.72 93 PRO A CA 1
ATOM 705 C C . PRO A 1 93 ? -17.604 47.999 15.349 1.00 37.72 93 PRO A C 1
ATOM 707 O O . PRO A 1 93 ? -18.037 48.389 14.271 1.00 37.72 93 PRO A O 1
ATOM 710 N N . GLY A 1 94 ? -18.380 47.798 16.410 1.00 42.62 94 GLY A N 1
ATOM 711 C CA . GLY A 1 94 ? -19.723 48.358 16.507 1.00 42.62 94 GLY A CA 1
ATOM 712 C C . GLY A 1 94 ? -20.870 47.355 16.425 1.00 42.62 94 GLY A C 1
ATOM 713 O O . GLY A 1 94 ? -21.148 46.771 15.386 1.00 42.62 94 GLY A O 1
ATOM 714 N N . ASP A 1 95 ? -21.584 47.330 17.544 1.00 34.50 95 ASP A N 1
ATOM 715 C CA . ASP A 1 95 ? -23.022 47.124 17.692 1.00 34.50 95 ASP A CA 1
ATOM 716 C C . ASP A 1 95 ? -23.575 45.693 17.813 1.00 34.50 95 ASP A C 1
ATOM 718 O O . ASP A 1 95 ? -23.339 44.779 17.024 1.00 34.50 95 ASP A O 1
ATOM 722 N N . ALA A 1 96 ? -24.340 45.534 18.890 1.00 41.75 96 ALA A N 1
ATOM 723 C CA . ALA A 1 96 ? -24.829 44.304 19.468 1.00 41.75 96 ALA A CA 1
ATOM 724 C C . ALA A 1 96 ? -26.321 44.174 19.176 1.00 41.75 96 ALA A C 1
ATOM 726 O O . ALA A 1 96 ? -27.150 44.630 19.954 1.00 41.75 96 ALA A O 1
ATOM 727 N N . SER A 1 97 ? -26.674 43.544 18.059 1.00 41.38 97 SER A N 1
ATOM 728 C CA . SER A 1 97 ? -27.955 42.851 17.8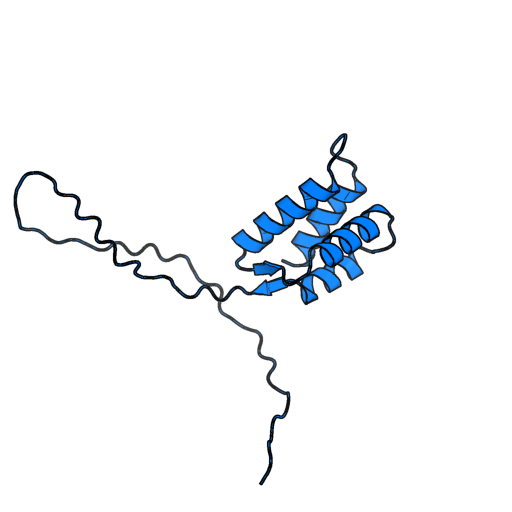64 1.00 41.38 97 SER A CA 1
ATOM 729 C C . SER A 1 97 ? -28.087 42.440 16.408 1.00 41.38 97 SER A C 1
ATOM 731 O O . SER A 1 97 ? -28.321 43.293 15.556 1.00 41.38 97 SER A O 1
ATOM 733 N N . LYS A 1 98 ? -27.994 41.133 16.135 1.00 33.88 98 LYS A N 1
ATOM 734 C CA . LYS A 1 98 ? -28.943 40.360 15.306 1.00 33.88 98 LYS A CA 1
ATOM 735 C C . LYS A 1 98 ? -28.379 38.966 14.995 1.00 33.88 98 LYS A C 1
ATOM 737 O O . LYS A 1 98 ? -27.362 38.833 14.332 1.00 33.88 98 LYS A O 1
ATOM 742 N N . SER A 1 99 ? -29.108 37.948 15.466 1.00 36.16 99 SER A N 1
ATOM 743 C CA . SER A 1 99 ? -29.384 36.672 14.784 1.00 36.16 99 SER A CA 1
ATOM 744 C C . SER A 1 99 ? -28.235 36.045 13.975 1.00 36.16 99 SER A C 1
ATOM 746 O O . SER A 1 99 ? -28.117 36.278 12.772 1.00 36.16 99 SER A O 1
ATOM 748 N N . VAL A 1 100 ? -27.466 35.146 14.595 1.00 36.44 100 VAL A N 1
ATOM 749 C CA . VAL A 1 100 ? -26.554 34.246 13.872 1.00 36.44 100 VAL A CA 1
ATOM 750 C C . VAL A 1 100 ? -27.339 33.011 13.423 1.00 36.44 100 VAL A C 1
ATOM 752 O O . VAL A 1 100 ? -27.682 32.153 14.232 1.00 36.44 100 VAL A O 1
ATOM 755 N N . ALA A 1 101 ? -27.659 32.935 12.131 1.00 32.34 101 ALA A N 1
ATOM 756 C CA . ALA A 1 101 ? -28.192 31.727 11.514 1.00 32.34 101 ALA A CA 1
ATOM 757 C C . ALA A 1 101 ? -27.038 30.741 11.270 1.00 32.34 101 ALA A C 1
ATOM 759 O O . ALA A 1 101 ? -26.179 30.972 10.418 1.00 32.34 101 ALA A O 1
ATOM 760 N N . SER A 1 102 ? -27.010 29.645 12.027 1.00 33.97 102 SER A N 1
ATOM 761 C CA . SER A 1 102 ? -26.063 28.547 11.828 1.00 33.97 102 SER A CA 1
ATOM 762 C C . SER A 1 102 ? -26.451 27.752 10.581 1.00 33.97 102 SER A C 1
ATOM 764 O O . SER A 1 102 ? -27.435 27.014 10.589 1.00 33.97 102 SER A O 1
ATOM 766 N N . VAL A 1 103 ? -25.691 27.889 9.495 1.00 35.09 103 VAL A N 1
ATOM 767 C CA . VAL A 1 103 ? -25.826 27.015 8.322 1.00 35.09 103 VAL A CA 1
ATOM 768 C C . VAL A 1 103 ? -24.989 25.761 8.567 1.00 35.09 103 VAL A C 1
ATOM 770 O O . VAL A 1 103 ? -23.764 25.797 8.479 1.00 35.09 103 VAL A O 1
ATOM 773 N N . ASN A 1 104 ? -25.649 24.647 8.887 1.00 31.69 104 ASN A N 1
ATOM 774 C CA . ASN A 1 104 ? -25.000 23.339 8.983 1.00 31.69 104 ASN A CA 1
ATOM 775 C C . ASN A 1 104 ? -24.792 22.762 7.579 1.00 31.69 104 ASN A C 1
ATOM 777 O O . ASN A 1 104 ? -25.751 22.391 6.901 1.00 31.69 104 ASN A O 1
ATOM 781 N N . VAL A 1 105 ? -23.535 22.646 7.150 1.00 37.94 105 VAL A N 1
ATOM 782 C CA . VAL A 1 105 ? -23.181 21.860 5.963 1.00 37.94 105 VAL A CA 1
ATOM 783 C C . VAL A 1 105 ? -23.070 20.396 6.387 1.00 37.94 105 VAL A C 1
ATOM 785 O O . VAL A 1 105 ? -22.075 19.971 6.969 1.00 37.94 105 VAL A O 1
ATOM 788 N N . LEU A 1 106 ? -24.129 19.634 6.119 1.00 28.58 106 LEU A N 1
ATOM 789 C CA . LEU A 1 106 ? -24.195 18.191 6.329 1.00 28.58 106 LEU A CA 1
ATOM 790 C C . LEU A 1 106 ? -23.301 17.484 5.298 1.00 28.58 106 LEU A C 1
ATOM 792 O O . LEU A 1 106 ? -23.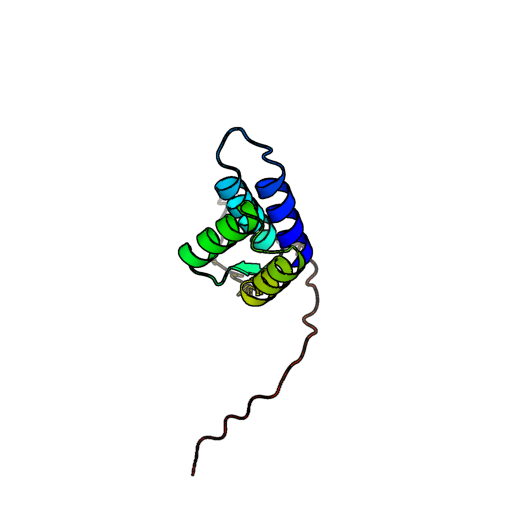638 17.429 4.116 1.00 28.58 106 LEU A O 1
ATOM 796 N N . VAL A 1 107 ? -22.174 16.920 5.730 1.00 42.53 107 VAL A N 1
ATOM 797 C CA . VAL A 1 107 ? -21.451 15.932 4.917 1.00 42.53 107 VAL A CA 1
ATOM 798 C C . VAL A 1 107 ? -22.139 14.577 5.138 1.00 42.53 107 VAL A C 1
ATOM 800 O O . VAL A 1 107 ? -22.224 14.137 6.285 1.00 42.53 107 VAL A O 1
ATOM 803 N N . PRO A 1 108 ? -22.678 13.913 4.099 1.00 30.84 108 PRO A N 1
ATOM 804 C CA . PRO A 1 108 ? -23.435 12.681 4.289 1.00 30.84 108 PRO A CA 1
ATOM 805 C C . PRO A 1 108 ? -22.522 11.526 4.732 1.00 30.84 108 PRO A C 1
ATOM 807 O O . PRO A 1 108 ? -21.598 11.128 4.022 1.00 30.84 108 PRO A O 1
ATOM 810 N N . MET A 1 109 ? -22.820 10.982 5.913 1.00 44.59 109 MET A N 1
ATOM 811 C CA . MET A 1 109 ? -22.244 9.762 6.486 1.00 44.59 109 MET A CA 1
ATOM 812 C C . MET A 1 109 ? -22.660 8.529 5.664 1.00 44.59 109 MET A C 1
ATOM 814 O O . MET A 1 109 ? -23.831 8.386 5.307 1.00 44.59 109 MET A O 1
ATOM 818 N N . ARG A 1 110 ? -21.732 7.598 5.404 1.00 40.22 110 ARG A N 1
ATOM 819 C CA . ARG A 1 110 ? -22.076 6.241 4.939 1.00 40.22 110 ARG A CA 1
ATOM 820 C C . ARG A 1 110 ? -22.448 5.406 6.176 1.00 40.22 110 ARG A C 1
ATOM 822 O O . ARG A 1 110 ? -21.658 5.388 7.115 1.00 40.22 110 ARG A O 1
ATOM 829 N N . PRO A 1 111 ? -23.621 4.751 6.232 1.00 34.97 111 PRO A N 1
ATOM 830 C CA . PRO A 1 111 ? -24.026 4.012 7.423 1.00 34.97 111 PRO A CA 1
ATOM 831 C C . PRO A 1 111 ? -23.151 2.768 7.625 1.00 34.97 111 PRO A C 1
ATOM 833 O O . PRO A 1 111 ? -22.925 2.000 6.687 1.00 34.97 111 PRO A O 1
ATOM 836 N N . LEU A 1 112 ? -22.682 2.576 8.865 1.00 43.44 112 LEU A N 1
ATOM 837 C CA . LEU A 1 112 ? -22.014 1.363 9.332 1.00 43.44 112 LEU A CA 1
ATOM 838 C C . LEU A 1 112 ? -22.957 0.167 9.174 1.00 43.44 112 LEU A C 1
ATOM 840 O O . LEU A 1 112 ? -23.895 -0.012 9.948 1.00 43.44 112 LEU A O 1
ATOM 844 N N . ALA A 1 113 ? -22.673 -0.684 8.199 1.00 39.25 113 ALA A N 1
ATOM 845 C CA 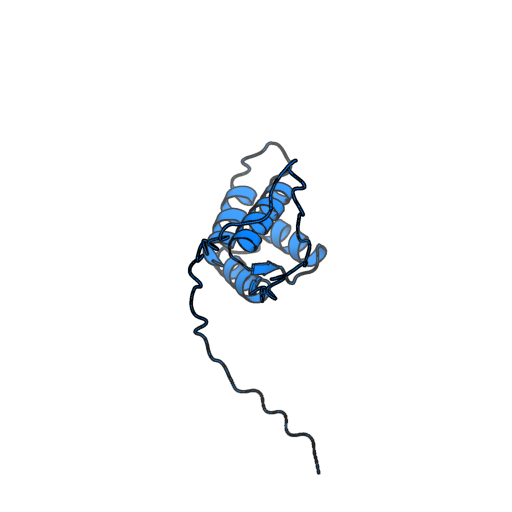. ALA A 1 113 ? -23.217 -2.027 8.145 1.00 39.25 113 ALA A CA 1
ATOM 846 C C . ALA A 1 113 ? -22.071 -2.992 7.848 1.00 39.25 113 ALA A C 1
ATOM 848 O O . ALA A 1 113 ? -21.716 -3.193 6.692 1.00 39.25 113 ALA A O 1
ATOM 849 N N . THR A 1 114 ? -21.479 -3.566 8.898 1.00 33.44 114 THR A N 1
ATOM 850 C CA . THR A 1 114 ? -21.143 -4.999 8.967 1.00 33.44 114 THR A CA 1
ATOM 851 C C . THR A 1 114 ? -20.881 -5.380 10.424 1.00 33.44 114 THR A C 1
ATOM 853 O O . THR A 1 114 ? -19.791 -5.237 10.969 1.00 33.44 114 THR A O 1
ATOM 856 N N . THR A 1 115 ? -21.944 -5.884 11.038 1.00 31.72 115 THR A N 1
ATOM 857 C CA . THR A 1 115 ? -21.954 -6.852 12.131 1.00 31.72 115 THR A CA 1
ATOM 858 C C . THR A 1 115 ? -21.000 -8.016 11.854 1.00 31.72 115 THR A C 1
ATOM 860 O O . THR A 1 115 ? -21.239 -8.751 10.903 1.00 31.72 115 THR A O 1
ATOM 863 N N . ILE A 1 116 ? -20.024 -8.264 12.736 1.00 34.06 116 ILE A N 1
ATOM 864 C CA . ILE A 1 116 ? -19.725 -9.621 13.228 1.00 34.06 116 ILE A CA 1
ATOM 865 C C . ILE A 1 116 ? -19.472 -9.520 14.735 1.00 34.06 116 ILE A C 1
ATOM 867 O O . ILE A 1 116 ? -18.376 -9.227 15.205 1.00 34.06 116 ILE A O 1
ATOM 871 N N . ALA A 1 117 ? -20.538 -9.773 15.489 1.00 34.06 117 ALA A N 1
ATOM 872 C CA . ALA A 1 117 ? -20.465 -10.266 16.850 1.00 34.06 117 ALA A CA 1
ATOM 873 C C . ALA A 1 117 ? -20.180 -11.775 16.797 1.00 34.06 117 ALA A C 1
ATOM 875 O O . ALA A 1 117 ? -20.924 -12.493 16.137 1.00 34.06 117 ALA A O 1
ATOM 876 N N . MET A 1 118 ? -19.131 -12.242 17.481 1.00 32.97 118 MET A N 1
ATOM 877 C CA . MET A 1 118 ? -19.085 -13.490 18.268 1.00 32.97 118 MET A CA 1
ATOM 878 C C . MET A 1 118 ? -17.631 -13.830 18.618 1.00 32.97 118 MET A C 1
ATOM 880 O O . MET A 1 118 ? -16.908 -14.460 17.854 1.00 32.97 118 MET A O 1
ATOM 884 N N . GLY A 1 119 ? -17.219 -13.450 19.824 1.00 28.09 119 GLY A N 1
ATOM 885 C CA . GLY A 1 119 ? -15.998 -13.922 20.467 1.00 28.09 119 GLY A CA 1
ATOM 886 C C . GLY A 1 119 ? -16.226 -13.888 21.969 1.00 28.09 119 GLY A C 1
ATOM 887 O O . GLY A 1 119 ? -16.108 -12.837 22.586 1.00 28.09 119 GLY A O 1
ATOM 888 N N . LYS A 1 120 ? -16.670 -15.020 22.520 1.00 39.12 120 LYS A N 1
ATOM 889 C CA . LYS A 1 120 ? -17.000 -15.227 23.935 1.00 39.12 120 LYS A CA 1
ATOM 890 C C . LYS A 1 120 ? -15.890 -14.696 24.855 1.00 39.12 120 LYS A C 1
ATOM 892 O O . LYS A 1 120 ? -14.776 -15.206 24.828 1.00 39.12 120 LYS A O 1
ATOM 897 N N . LEU A 1 121 ? -16.244 -13.756 25.724 1.00 32.16 121 LEU A N 1
ATOM 898 C CA . LEU A 1 121 ? -15.547 -13.459 26.972 1.00 32.16 121 LEU A CA 1
ATOM 899 C C . LEU A 1 121 ? -16.538 -13.767 28.096 1.00 32.16 121 LEU A C 1
ATOM 901 O O . LEU A 1 121 ? -17.483 -13.015 28.309 1.00 32.16 121 LEU A O 1
ATOM 905 N N . VAL A 1 122 ? -16.348 -14.893 28.781 1.00 37.06 122 VAL A N 1
ATOM 906 C CA . VAL A 1 122 ? -16.915 -15.107 30.117 1.00 37.06 122 VAL A CA 1
ATOM 907 C C . VAL A 1 122 ? -15.736 -15.394 31.034 1.00 37.06 122 VAL A C 1
ATOM 909 O O . VAL A 1 122 ? -15.115 -16.452 30.966 1.00 37.06 122 VAL A O 1
ATOM 912 N N . PHE A 1 123 ? -15.398 -14.368 31.810 1.00 31.94 123 PHE A N 1
ATOM 913 C CA . PHE A 1 123 ? -14.548 -14.424 32.991 1.00 31.94 123 PHE A CA 1
ATOM 914 C C . PHE A 1 123 ? -15.348 -15.067 34.136 1.00 31.94 123 PHE A C 1
ATOM 916 O O . PHE A 1 123 ? -16.573 -14.960 34.168 1.00 31.94 123 PHE A O 1
ATOM 923 N N . GLY A 1 124 ? -14.644 -15.769 35.020 1.00 32.59 124 GLY A N 1
ATOM 924 C CA . GLY A 1 124 ? -15.206 -16.689 36.006 1.00 32.59 124 GLY A CA 1
ATOM 925 C C . GLY A 1 124 ? -16.090 -16.101 37.107 1.00 32.59 124 GLY A C 1
ATOM 926 O O . GLY A 1 124 ? -16.062 -14.905 37.392 1.00 32.59 124 GLY A O 1
ATOM 927 N N . MET A 1 125 ? -16.799 -17.032 37.748 1.00 38.25 125 MET A N 1
ATOM 928 C CA . MET A 1 125 ? -17.013 -17.179 39.191 1.00 38.25 125 MET A CA 1
ATOM 929 C C . MET A 1 125 ? -17.081 -18.677 39.490 1.00 38.25 125 MET A C 1
ATOM 931 O O . MET A 1 125 ? -17.607 -19.411 38.622 1.00 38.25 125 MET A O 1
#

Secondary structure (DSSP, 8-state):
-HHHHHHHHHHHHHTT-SSS-HHHHHHHHHHHHHHHTTEEE-S-HHHHHHHHHHHHTT-S-HHHHHHHHHHHEEE-----------------SS------------PPPPP--------------

pLDDT: mean 71.1, std 26.45, range [28.09, 97.25]

Radius of gyration: 22.35 Å; chains: 1; bounding box: 43×66×53 Å

Sequence (125 aa):
MFEQCAALVESIVRNHGFADGNKRTAVILVGILTKRSGYSINASNEAVSACMLGVASGMIAFKDLVVWFNRVLQEQQVIERLSDGRSVEIRGPGDASKSVASVNVLVPMRPLATTIAMGKLVFGM